Protein AF-X4Z828-F1 (afdb_monomer_lite)

Organism: NCBI:txid1268072

InterPro domains:
  IPR027954 Transcobalamin-like, C-terminal domain [PF14478] (23-98)

Sequence (109 aa):
MSIVGDDELGTILPPTTATVEEGDSALDVLKRITRQHKIQMEYRGAKAAGYVEGIANLYEMDRGAESGWMYRVNGKFPSESAGAYKLKPGDTVEWLYTLDMGKDLGASR

Radius of gyration: 12.78 Å; chains: 1; bounding box: 29×25×31 Å

Secondary structure (DSSP, 8-state):
-EEE--TTT-EEE-S------TT-BHHHHHHHHHHHTT--EEEES-GGG-EEEEETTEETTBTBTT-EEEEEETTB--SS-TTT-B--TT--EEEEEESSTTTTTT---

pLDDT: mean 95.47, std 4.93, range [57.88, 98.69]

Structure (mmCIF, N/CA/C/O backbone):
data_AF-X4Z828-F1
#
_entry.id   AF-X4Z828-F1
#
loop_
_atom_site.group_PDB
_atom_site.id
_atom_site.type_symbol
_atom_site.label_atom_id
_atom_site.label_alt_id
_atom_site.label_comp_id
_atom_site.label_asym_id
_atom_site.label_entity_id
_atom_site.label_seq_id
_atom_site.pdbx_PDB_ins_code
_atom_site.Cartn_x
_atom_site.Cartn_y
_atom_site.Cartn_z
_atom_site.occupancy
_atom_site.B_iso_or_equiv
_atom_site.auth_seq_id
_atom_site.auth_comp_id
_atom_site.auth_asym_id
_atom_site.auth_atom_id
_atom_site.pdbx_PDB_model_num
ATOM 1 N N . MET A 1 1 ? -9.832 -5.804 2.880 1.00 95.88 1 MET A N 1
ATOM 2 C CA . MET A 1 1 ? -8.587 -5.317 2.269 1.00 95.88 1 MET A CA 1
ATOM 3 C C . MET A 1 1 ? -7.942 -6.422 1.450 1.00 95.88 1 MET A C 1
ATOM 5 O O . MET A 1 1 ? -8.018 -7.572 1.865 1.00 95.88 1 MET A O 1
ATOM 9 N N . SER A 1 2 ? -7.327 -6.090 0.320 1.00 98.38 2 SER A N 1
ATOM 10 C CA . SER A 1 2 ? -6.512 -7.000 -0.502 1.00 98.38 2 SER A CA 1
ATOM 11 C C . SER A 1 2 ? -5.164 -6.362 -0.846 1.00 98.38 2 SER A C 1
ATOM 13 O O . SER A 1 2 ? -5.005 -5.143 -0.731 1.00 98.38 2 SER A O 1
ATOM 15 N N . ILE A 1 3 ? -4.198 -7.194 -1.240 1.00 98.62 3 ILE A N 1
ATOM 16 C CA . ILE A 1 3 ? -2.872 -6.777 -1.711 1.00 98.62 3 ILE A CA 1
ATOM 17 C C . ILE A 1 3 ? -2.553 -7.574 -2.977 1.00 98.62 3 ILE A C 1
ATOM 19 O O . ILE A 1 3 ? -2.538 -8.808 -2.943 1.00 98.62 3 ILE A O 1
ATOM 23 N N . VAL A 1 4 ? -2.299 -6.871 -4.075 1.00 98.62 4 VAL A N 1
ATOM 24 C CA . VAL A 1 4 ? -1.964 -7.445 -5.382 1.00 98.62 4 VAL A CA 1
ATOM 25 C C . VAL A 1 4 ? -0.636 -6.850 -5.838 1.00 98.62 4 VAL A C 1
ATOM 27 O O . VAL A 1 4 ? -0.504 -5.629 -5.920 1.00 98.62 4 VAL A O 1
ATOM 30 N N . GLY A 1 5 ? 0.348 -7.719 -6.057 1.00 98.19 5 GLY A N 1
ATOM 31 C CA . GLY A 1 5 ? 1.659 -7.367 -6.590 1.00 98.19 5 GLY A CA 1
ATOM 32 C C . GLY A 1 5 ? 1.651 -7.263 -8.112 1.00 98.19 5 GLY A C 1
ATOM 33 O O . GLY A 1 5 ? 0.602 -7.105 -8.733 1.00 98.19 5 GLY A O 1
ATOM 34 N N . ASP A 1 6 ? 2.838 -7.358 -8.696 1.00 97.06 6 ASP A N 1
ATOM 35 C CA . ASP A 1 6 ? 3.021 -7.481 -10.140 1.00 97.06 6 ASP A CA 1
ATOM 36 C C . ASP A 1 6 ? 2.617 -8.875 -10.660 1.00 97.06 6 ASP A C 1
ATOM 38 O O . ASP A 1 6 ? 2.139 -9.730 -9.909 1.00 97.06 6 ASP A O 1
ATOM 42 N N . ASP A 1 7 ? 2.831 -9.122 -11.953 1.00 95.56 7 ASP A N 1
ATOM 43 C CA . ASP A 1 7 ? 2.496 -10.399 -12.595 1.00 95.56 7 ASP A CA 1
ATOM 44 C C . ASP A 1 7 ? 3.256 -11.604 -12.002 1.00 95.56 7 ASP A C 1
ATOM 46 O O . ASP A 1 7 ? 2.775 -12.734 -12.095 1.00 95.56 7 ASP A O 1
ATOM 50 N N . GLU A 1 8 ? 4.421 -11.388 -11.376 1.00 96.38 8 GLU A N 1
ATOM 51 C CA . GLU A 1 8 ? 5.209 -12.452 -10.741 1.00 96.38 8 GLU A CA 1
ATOM 52 C C . GLU A 1 8 ? 4.622 -12.867 -9.384 1.00 96.38 8 GLU A C 1
ATOM 54 O O . GLU A 1 8 ? 4.506 -14.062 -9.099 1.00 96.38 8 GLU A O 1
ATOM 59 N N . LEU A 1 9 ? 4.244 -11.898 -8.541 1.00 97.12 9 LEU A N 1
ATOM 60 C CA . LEU A 1 9 ? 3.679 -12.173 -7.215 1.00 97.12 9 LEU A CA 1
ATOM 61 C C . LEU A 1 9 ? 2.166 -12.418 -7.236 1.00 97.12 9 LEU A C 1
ATOM 63 O O . LEU A 1 9 ? 1.638 -13.118 -6.367 1.00 97.12 9 LEU A O 1
ATOM 67 N N . GLY A 1 10 ? 1.451 -11.834 -8.196 1.00 97.62 10 GLY A N 1
ATOM 68 C CA . GLY A 1 10 ? 0.002 -11.915 -8.305 1.00 97.62 10 GLY A CA 1
ATOM 69 C C . GLY A 1 10 ? -0.709 -11.465 -7.024 1.00 97.62 10 GLY A C 1
ATOM 70 O O . GLY A 1 10 ? -0.461 -10.391 -6.475 1.00 97.62 10 GLY A O 1
ATOM 71 N N . THR A 1 11 ? -1.637 -12.283 -6.526 1.00 98.25 11 THR A N 1
ATOM 72 C CA . THR A 1 11 ? -2.360 -11.974 -5.281 1.00 98.25 11 THR A CA 1
ATOM 73 C C . THR A 1 11 ? -1.521 -12.334 -4.055 1.00 98.25 11 THR A C 1
ATOM 75 O O . THR A 1 11 ? -1.442 -13.499 -3.672 1.00 98.25 11 THR A O 1
ATOM 78 N N . ILE A 1 12 ? -0.965 -11.317 -3.392 1.00 98.50 12 ILE A N 1
ATOM 79 C CA . ILE A 1 12 ? -0.199 -11.453 -2.140 1.00 98.50 12 ILE A CA 1
ATOM 80 C C . ILE A 1 12 ? -1.139 -11.696 -0.954 1.00 98.50 12 ILE A C 1
ATOM 82 O O . ILE A 1 12 ? -0.870 -12.528 -0.088 1.00 98.50 12 ILE A O 1
ATOM 86 N N . LEU A 1 13 ? -2.255 -10.963 -0.909 1.00 98.31 13 LEU A N 1
ATOM 87 C CA . LEU A 1 13 ? -3.309 -11.142 0.083 1.00 98.31 13 LEU A CA 1
ATOM 88 C C . LEU A 1 13 ? -4.675 -11.099 -0.616 1.00 98.31 13 LEU A C 1
ATOM 90 O O . LEU A 1 13 ? -5.061 -10.035 -1.119 1.00 98.31 13 LEU A O 1
ATOM 94 N N . PRO A 1 14 ? -5.438 -12.208 -0.624 1.00 98.00 14 PRO A N 1
ATOM 95 C CA . PRO A 1 14 ? -6.793 -12.195 -1.160 1.00 98.00 14 PRO A CA 1
ATOM 96 C C . PRO A 1 14 ? -7.698 -11.284 -0.314 1.00 98.00 14 PRO A C 1
ATOM 98 O O . PRO A 1 14 ? -7.353 -10.965 0.828 1.00 98.00 14 PRO A O 1
ATOM 101 N N . PRO A 1 15 ? -8.871 -10.870 -0.829 1.00 97.62 15 PRO A N 1
ATOM 102 C CA . PRO A 1 15 ? -9.821 -10.060 -0.074 1.00 97.62 15 PRO A CA 1
ATOM 103 C C . PRO A 1 15 ? -10.079 -10.622 1.330 1.00 97.62 15 PRO A C 1
ATOM 105 O O . PRO A 1 15 ? -10.666 -11.687 1.500 1.00 97.62 15 PRO A O 1
ATOM 108 N N . THR A 1 16 ? -9.610 -9.888 2.335 1.00 96.31 16 THR A N 1
ATOM 109 C CA . THR A 1 16 ? -9.620 -10.297 3.741 1.00 96.31 16 THR A CA 1
ATOM 110 C C . THR A 1 16 ? -10.301 -9.225 4.579 1.00 96.31 16 THR A C 1
ATOM 112 O O . THR A 1 16 ? -10.043 -8.028 4.410 1.00 96.31 16 THR A O 1
ATOM 115 N N . THR A 1 17 ? -11.175 -9.628 5.496 1.00 95.88 17 THR A N 1
ATOM 116 C CA . THR A 1 17 ? -11.787 -8.695 6.447 1.00 95.88 17 THR A CA 1
ATOM 117 C C . THR A 1 17 ? -10.738 -8.221 7.446 1.00 95.88 17 THR A C 1
ATOM 119 O O . THR A 1 17 ? -10.071 -9.030 8.084 1.00 95.88 17 THR A O 1
ATOM 122 N N . ALA A 1 18 ? -10.614 -6.905 7.591 1.00 93.75 18 ALA A N 1
ATOM 123 C CA . ALA A 1 18 ? -9.736 -6.276 8.564 1.00 93.75 18 ALA A CA 1
ATOM 124 C C . ALA A 1 18 ? -10.579 -5.505 9.580 1.00 93.75 18 ALA A C 1
ATOM 126 O O . ALA A 1 18 ? -11.513 -4.799 9.198 1.00 93.75 18 ALA A O 1
ATOM 127 N N . THR A 1 19 ? -10.243 -5.621 10.862 1.00 93.31 19 THR A N 1
ATOM 128 C CA . THR A 1 19 ? -10.822 -4.754 11.892 1.00 93.31 19 THR A CA 1
ATOM 129 C C . THR A 1 19 ? -10.316 -3.333 11.679 1.00 93.31 19 THR A C 1
ATOM 131 O O . THR A 1 19 ? -9.107 -3.139 11.538 1.00 93.31 19 THR A O 1
ATOM 134 N N . VAL A 1 20 ? -11.234 -2.366 11.670 1.00 93.56 20 VAL A N 1
ATOM 135 C CA . VAL A 1 20 ? -10.953 -0.926 11.614 1.00 93.56 20 VAL A CA 1
ATOM 136 C C . VAL A 1 20 ? -11.395 -0.323 12.941 1.00 93.56 20 VAL A C 1
ATOM 138 O O . VAL A 1 20 ? -12.555 -0.467 13.328 1.00 93.56 20 VAL A O 1
ATOM 141 N N . GLU A 1 21 ? -10.466 0.311 13.642 1.00 93.56 21 GLU A N 1
ATOM 142 C CA . GLU A 1 21 ? -10.717 1.050 14.876 1.00 93.56 21 GLU A CA 1
ATOM 143 C C . GLU A 1 21 ? -10.977 2.528 14.561 1.00 93.56 21 GLU A C 1
ATOM 145 O O . GLU A 1 21 ? -10.630 3.036 13.490 1.00 93.56 21 GLU A O 1
ATOM 150 N N . GLU A 1 22 ? -11.619 3.239 15.487 1.00 92.50 22 GLU A N 1
ATOM 151 C CA . GLU A 1 22 ? -11.886 4.662 15.304 1.00 92.50 22 GLU A CA 1
ATOM 152 C C . GLU A 1 22 ? -10.573 5.442 15.137 1.00 92.50 22 GLU A C 1
ATOM 154 O O . GLU A 1 22 ? -9.683 5.401 15.984 1.00 92.50 22 GLU A O 1
ATOM 159 N N . GLY A 1 23 ? -10.459 6.164 14.020 1.00 93.25 23 GLY A N 1
ATOM 160 C CA . GLY A 1 23 ? -9.273 6.952 13.696 1.00 93.25 23 GLY A CA 1
ATOM 161 C C . GLY A 1 23 ? -8.160 6.187 12.976 1.00 93.25 23 GLY A C 1
ATOM 162 O O . GLY A 1 23 ? -7.149 6.817 12.640 1.00 93.25 23 GLY A O 1
ATOM 163 N N . ASP A 1 24 ? -8.337 4.896 12.677 1.00 95.94 24 ASP A N 1
ATOM 164 C CA . ASP A 1 24 ? -7.393 4.135 11.855 1.00 95.94 24 ASP A CA 1
ATOM 165 C C . ASP A 1 24 ? -7.252 4.755 10.458 1.00 95.94 24 ASP A C 1
ATOM 167 O O . ASP A 1 24 ? -8.231 5.102 9.786 1.00 95.94 24 ASP A O 1
ATOM 171 N N . SER A 1 25 ? -6.006 4.884 10.006 1.00 97.06 25 SER A N 1
ATOM 172 C CA . SER A 1 25 ? -5.709 5.197 8.611 1.00 97.06 25 SER A CA 1
ATOM 173 C C . SER A 1 25 ? -5.598 3.938 7.746 1.00 97.06 25 SER A C 1
ATOM 175 O O . SER A 1 25 ? -5.446 2.824 8.257 1.00 97.06 25 SER A O 1
ATOM 177 N N . ALA A 1 26 ? -5.605 4.106 6.422 1.00 97.00 26 ALA A N 1
ATOM 178 C CA . ALA A 1 26 ? -5.321 3.005 5.500 1.00 97.00 26 ALA A CA 1
ATOM 179 C C . ALA A 1 26 ? -3.944 2.366 5.760 1.00 97.00 26 ALA A C 1
ATOM 181 O O . ALA A 1 26 ? -3.804 1.144 5.683 1.00 97.00 26 ALA A O 1
ATOM 182 N N . LEU A 1 27 ? -2.945 3.170 6.141 1.00 97.25 27 LEU A N 1
ATOM 183 C CA . LEU A 1 27 ? -1.620 2.681 6.519 1.00 97.25 27 LEU A CA 1
ATOM 184 C C . LEU A 1 27 ? -1.634 1.894 7.838 1.00 97.25 27 LEU A C 1
ATOM 186 O O . LEU A 1 27 ? -0.941 0.882 7.948 1.00 97.25 27 LEU A O 1
ATOM 190 N N . ASP A 1 28 ? -2.415 2.321 8.834 1.00 96.94 28 ASP A N 1
ATOM 191 C CA . ASP A 1 28 ? -2.516 1.607 10.116 1.00 96.94 28 ASP A CA 1
ATOM 192 C C . ASP A 1 28 ? -3.115 0.209 9.920 1.00 96.94 28 ASP A C 1
ATOM 194 O O . ASP A 1 28 ? -2.581 -0.786 10.425 1.00 96.94 28 ASP A O 1
ATOM 198 N N . VAL A 1 29 ? -4.169 0.113 9.103 1.00 97.19 29 VAL A N 1
ATOM 199 C CA . VAL A 1 29 ? -4.796 -1.168 8.754 1.00 97.19 29 VAL A CA 1
ATOM 200 C C . VAL A 1 29 ? -3.859 -2.039 7.915 1.00 97.19 29 VAL A C 1
ATOM 202 O O . VAL A 1 29 ? -3.752 -3.236 8.197 1.00 97.19 29 VAL A O 1
ATOM 205 N N . LEU A 1 30 ? -3.120 -1.463 6.954 1.00 97.69 30 LEU A N 1
ATOM 206 C CA . LEU A 1 30 ? -2.094 -2.197 6.204 1.00 97.69 30 LEU A CA 1
ATOM 207 C C . LEU A 1 30 ? -1.069 -2.823 7.155 1.00 97.69 30 LEU A C 1
ATOM 209 O O . LEU A 1 30 ? -0.867 -4.035 7.118 1.00 97.69 30 LEU A O 1
ATOM 213 N N . LYS A 1 31 ? -0.475 -2.018 8.046 1.00 96.56 31 LYS A N 1
ATOM 214 C CA . LYS A 1 31 ? 0.521 -2.461 9.038 1.00 96.56 31 LYS A CA 1
ATOM 215 C C . LYS A 1 31 ? 0.012 -3.604 9.907 1.00 96.56 31 LYS A C 1
ATOM 217 O O . LYS A 1 31 ? 0.752 -4.545 10.196 1.00 96.56 31 LYS A O 1
ATOM 222 N N . ARG A 1 32 ? -1.241 -3.514 10.360 1.00 96.75 32 ARG A N 1
ATOM 223 C CA . ARG A 1 32 ? -1.863 -4.533 11.211 1.00 96.75 32 ARG A CA 1
ATOM 224 C C . ARG A 1 32 ? -1.999 -5.857 10.461 1.00 96.75 32 ARG A C 1
ATOM 226 O O . ARG A 1 32 ? -1.581 -6.892 10.976 1.00 96.75 32 ARG A O 1
ATOM 233 N N . ILE A 1 33 ? -2.539 -5.815 9.247 1.00 97.31 33 ILE A N 1
ATOM 234 C CA . ILE A 1 33 ? -2.836 -7.013 8.458 1.00 97.31 33 ILE A CA 1
ATOM 235 C C . ILE A 1 33 ? -1.562 -7.677 7.941 1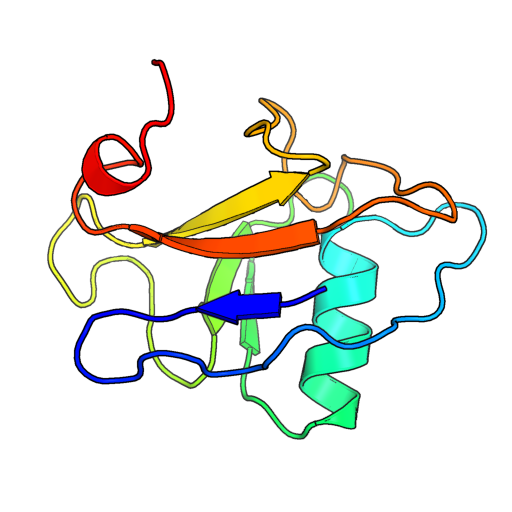.00 97.31 33 ILE A C 1
ATOM 237 O O . ILE A 1 33 ? -1.423 -8.891 8.070 1.00 97.31 33 ILE A O 1
ATOM 241 N N . THR A 1 34 ? -0.592 -6.917 7.426 1.00 97.81 34 THR A N 1
ATOM 242 C CA . THR A 1 34 ? 0.675 -7.508 6.967 1.00 97.81 34 THR A CA 1
ATOM 243 C C . THR A 1 34 ? 1.405 -8.193 8.118 1.00 97.81 34 THR A C 1
ATOM 245 O O . THR A 1 34 ? 1.839 -9.335 7.974 1.00 97.81 34 THR A O 1
ATOM 248 N N . ARG A 1 35 ? 1.417 -7.588 9.315 1.00 97.31 35 ARG A N 1
ATOM 249 C CA . ARG A 1 35 ? 1.963 -8.225 10.523 1.00 97.31 35 ARG A CA 1
ATOM 250 C C . ARG A 1 35 ? 1.212 -9.502 10.914 1.00 97.31 35 ARG A C 1
ATOM 252 O O . ARG A 1 35 ? 1.858 -10.490 11.259 1.00 97.31 35 ARG A O 1
ATOM 259 N N . GLN A 1 36 ? -0.122 -9.500 10.872 1.00 97.25 36 GLN A N 1
ATOM 260 C CA . GLN A 1 36 ? -0.946 -10.678 11.184 1.00 97.25 36 GLN A CA 1
ATOM 261 C C . GLN A 1 36 ? -0.681 -11.841 10.219 1.00 97.25 36 GLN A C 1
ATOM 263 O O . GLN A 1 36 ? -0.588 -12.989 10.650 1.00 97.25 36 GLN A O 1
ATOM 268 N N . HIS A 1 37 ? -0.499 -11.537 8.935 1.00 97.56 37 HIS A N 1
ATOM 269 C CA . HIS A 1 37 ? -0.252 -12.523 7.884 1.00 97.56 37 HIS A CA 1
ATOM 270 C C . HIS A 1 37 ? 1.237 -12.819 7.648 1.00 97.56 37 HIS A C 1
ATOM 272 O O . HIS A 1 37 ? 1.565 -13.605 6.765 1.00 97.56 37 HIS A O 1
ATOM 278 N N . LYS A 1 38 ? 2.141 -12.237 8.451 1.00 97.81 38 LYS A N 1
ATOM 279 C CA . LYS A 1 38 ? 3.604 -12.369 8.315 1.00 97.81 38 LYS A CA 1
ATOM 280 C C . LYS A 1 38 ? 4.124 -11.957 6.928 1.00 97.81 38 LYS A C 1
ATOM 282 O O . LYS A 1 38 ? 5.089 -12.526 6.427 1.00 97.81 38 LYS A O 1
ATOM 287 N N . ILE A 1 39 ? 3.487 -10.958 6.327 1.00 98.44 39 ILE A N 1
ATOM 288 C CA . ILE A 1 39 ? 3.898 -10.344 5.066 1.00 98.44 39 ILE A CA 1
ATOM 289 C C . ILE A 1 39 ? 4.890 -9.228 5.403 1.00 98.44 39 ILE A C 1
ATOM 291 O O . ILE A 1 39 ? 4.582 -8.353 6.216 1.00 98.44 39 ILE A O 1
ATOM 295 N N . GLN A 1 40 ? 6.083 -9.268 4.804 1.00 98.25 40 GLN A N 1
ATOM 296 C CA . GLN A 1 40 ? 7.050 -8.175 4.924 1.00 98.25 40 GLN A CA 1
ATOM 297 C C . GLN A 1 40 ? 6.429 -6.895 4.357 1.00 98.25 40 GLN A C 1
ATOM 299 O O . GLN A 1 40 ? 5.725 -6.930 3.348 1.00 98.25 40 GLN A O 1
ATOM 304 N N . MET A 1 41 ? 6.640 -5.777 5.041 1.00 97.19 41 MET A N 1
ATOM 305 C CA . MET A 1 41 ? 6.181 -4.477 4.581 1.00 97.19 41 MET A CA 1
ATOM 306 C C . MET A 1 41 ? 7.095 -3.396 5.142 1.00 97.19 41 MET A C 1
ATOM 308 O O . MET A 1 41 ? 7.405 -3.405 6.337 1.00 97.19 41 MET A O 1
ATOM 312 N N . GLU A 1 42 ? 7.480 -2.464 4.279 1.00 97.50 42 GLU A N 1
ATOM 313 C CA . GLU A 1 42 ? 8.310 -1.312 4.604 1.00 97.50 42 GLU A CA 1
ATOM 314 C C . GLU A 1 42 ? 7.641 -0.011 4.169 1.00 97.50 42 GLU A C 1
ATOM 316 O O . GLU A 1 42 ? 6.973 0.078 3.136 1.00 97.50 42 GLU A O 1
ATOM 321 N N . TYR A 1 43 ? 7.804 1.008 5.006 1.00 96.50 43 TYR A N 1
ATOM 322 C CA . TYR A 1 43 ? 7.282 2.341 4.767 1.00 96.50 43 TYR A CA 1
ATOM 323 C C . TYR A 1 43 ? 8.202 3.375 5.418 1.00 96.50 43 TYR A C 1
ATOM 325 O O . TYR A 1 43 ? 8.753 3.142 6.500 1.00 96.50 43 TYR A O 1
ATOM 333 N N . ARG A 1 44 ? 8.277 4.559 4.810 1.00 94.00 44 ARG A N 1
ATOM 334 C CA . ARG A 1 44 ? 8.956 5.737 5.361 1.00 94.00 44 ARG A CA 1
ATOM 335 C C . ARG A 1 44 ? 7.964 6.815 5.774 1.00 94.00 44 ARG A C 1
ATOM 337 O O . ARG A 1 44 ? 6.807 6.833 5.358 1.00 94.00 44 ARG A O 1
ATOM 344 N N . GLY A 1 45 ? 8.441 7.752 6.588 1.00 89.56 45 GLY A N 1
ATOM 345 C CA . GLY A 1 45 ? 7.630 8.844 7.124 1.00 89.56 45 GLY A CA 1
ATOM 346 C C . GLY A 1 45 ? 6.836 8.453 8.374 1.00 89.56 45 GLY A C 1
ATOM 347 O O . GLY A 1 45 ? 6.915 7.333 8.879 1.00 89.56 45 GLY A O 1
ATOM 348 N N . ALA A 1 46 ? 6.086 9.411 8.919 1.00 82.94 46 ALA A N 1
ATOM 349 C CA . ALA A 1 46 ? 5.337 9.235 10.160 1.00 82.94 46 ALA A CA 1
ATOM 350 C C . ALA A 1 46 ? 3.916 9.797 10.054 1.00 82.94 46 ALA A C 1
ATOM 352 O O . ALA A 1 46 ? 3.686 10.830 9.421 1.00 82.94 46 ALA A O 1
ATOM 353 N N . LYS A 1 47 ? 2.978 9.148 10.758 1.00 86.00 47 LYS A N 1
ATOM 354 C CA . LYS A 1 47 ? 1.563 9.546 10.840 1.00 86.00 47 LYS A CA 1
ATOM 355 C C . LYS A 1 47 ? 0.972 9.746 9.436 1.00 86.00 47 LYS A C 1
ATOM 357 O O . LYS A 1 47 ? 1.036 8.839 8.615 1.00 86.00 47 LYS A O 1
ATOM 362 N N . ALA A 1 48 ? 0.454 10.942 9.160 1.00 87.75 48 ALA A N 1
ATOM 363 C CA . ALA A 1 48 ? -0.139 11.308 7.886 1.00 87.75 48 ALA A CA 1
ATOM 364 C C . ALA A 1 48 ? 0.832 11.141 6.709 1.00 87.75 48 ALA A C 1
ATOM 366 O O . ALA A 1 48 ? 0.412 10.697 5.655 1.00 87.75 48 ALA A O 1
ATOM 367 N N . ALA A 1 49 ? 2.127 11.412 6.874 1.00 88.06 49 ALA A N 1
ATOM 368 C CA . ALA A 1 49 ? 3.096 11.417 5.773 1.00 88.06 49 ALA A CA 1
ATOM 369 C C . ALA A 1 49 ? 3.667 10.029 5.420 1.00 88.06 49 ALA A C 1
ATOM 371 O O . ALA A 1 49 ? 4.727 9.941 4.808 1.00 88.06 49 ALA A O 1
ATOM 372 N N . GLY A 1 50 ? 3.022 8.945 5.859 1.00 91.69 50 GLY A N 1
ATOM 373 C CA . GLY A 1 50 ? 3.501 7.595 5.590 1.00 91.69 50 GLY A CA 1
ATOM 374 C C . GLY A 1 50 ? 3.428 7.232 4.104 1.00 91.69 50 GLY A C 1
ATOM 375 O O . GLY A 1 50 ? 2.369 7.360 3.485 1.00 91.69 50 GLY A O 1
ATOM 376 N N . TYR A 1 51 ? 4.550 6.762 3.567 1.00 93.31 51 TYR A N 1
ATOM 377 C CA . TYR A 1 51 ? 4.719 6.305 2.191 1.00 93.31 51 TYR A CA 1
ATOM 378 C C . TYR A 1 51 ? 5.188 4.851 2.195 1.00 93.31 51 TYR A C 1
ATOM 380 O O . TYR A 1 51 ? 6.195 4.545 2.831 1.00 93.31 51 TYR A O 1
ATOM 388 N N . VAL A 1 52 ? 4.448 3.966 1.528 1.00 97.38 52 VAL A N 1
ATOM 389 C CA . VAL A 1 52 ? 4.756 2.530 1.478 1.00 97.38 52 VAL A CA 1
ATOM 390 C C . VAL A 1 52 ? 5.792 2.281 0.395 1.00 97.38 52 VAL A C 1
ATOM 392 O O . VAL A 1 52 ? 5.538 2.529 -0.778 1.00 97.38 52 VAL A O 1
ATOM 395 N N . GLU A 1 53 ? 6.955 1.794 0.812 1.00 97.62 53 GLU A N 1
ATOM 396 C CA . GLU A 1 53 ? 8.099 1.551 -0.064 1.00 97.62 53 GLU A CA 1
ATOM 397 C C . GLU A 1 53 ? 8.086 0.128 -0.602 1.00 97.62 53 GLU A C 1
ATOM 399 O O . GLU A 1 53 ? 8.483 -0.078 -1.739 1.00 97.62 53 GLU A O 1
ATOM 404 N N . GLY A 1 54 ? 7.599 -0.844 0.173 1.00 98.25 54 GLY A N 1
ATOM 405 C CA . GLY A 1 54 ? 7.585 -2.238 -0.251 1.00 98.25 54 GLY A CA 1
ATOM 406 C C . GLY A 1 54 ? 6.570 -3.092 0.492 1.00 98.25 54 GLY A C 1
ATOM 407 O O . GLY A 1 54 ? 6.295 -2.871 1.673 1.00 98.25 54 GLY A O 1
ATOM 408 N N . ILE A 1 55 ? 6.023 -4.089 -0.202 1.00 98.69 55 ILE A N 1
ATOM 409 C CA . ILE A 1 55 ? 5.171 -5.134 0.371 1.00 98.69 55 ILE A CA 1
ATOM 410 C C . ILE A 1 55 ? 5.597 -6.472 -0.239 1.00 98.69 55 ILE A C 1
ATOM 412 O O . ILE A 1 55 ? 5.773 -6.578 -1.448 1.00 98.69 55 ILE A O 1
ATOM 416 N N . ALA A 1 56 ? 5.760 -7.502 0.594 1.00 98.19 56 ALA A N 1
ATOM 417 C CA . ALA A 1 56 ? 6.211 -8.836 0.191 1.00 98.19 56 ALA A CA 1
ATOM 418 C C . ALA A 1 56 ? 7.560 -8.844 -0.560 1.00 98.19 56 ALA A C 1
ATOM 420 O O . ALA A 1 56 ? 7.774 -9.671 -1.443 1.00 98.19 56 ALA A O 1
ATOM 421 N N . ASN A 1 57 ? 8.482 -7.959 -0.168 1.00 98.12 57 ASN A N 1
ATOM 422 C CA . ASN A 1 57 ? 9.780 -7.723 -0.810 1.00 98.12 57 ASN A CA 1
ATOM 423 C C . ASN A 1 57 ? 9.710 -7.238 -2.270 1.00 98.12 57 ASN A C 1
ATOM 425 O O . ASN A 1 57 ? 10.721 -7.302 -2.961 1.00 98.12 57 ASN A O 1
ATOM 429 N N . LEU A 1 58 ? 8.552 -6.754 -2.728 1.00 98.50 58 LEU A N 1
ATOM 430 C CA . LEU A 1 58 ? 8.425 -5.995 -3.969 1.00 98.50 58 LEU A CA 1
ATOM 431 C C . LEU A 1 58 ? 8.364 -4.509 -3.615 1.00 98.50 58 LEU A C 1
ATOM 433 O O . LEU A 1 58 ? 7.445 -4.068 -2.916 1.00 98.50 58 LEU A O 1
ATOM 437 N N . TYR A 1 59 ? 9.357 -3.754 -4.064 1.00 98.44 59 TYR A N 1
ATOM 438 C CA . TYR A 1 59 ? 9.585 -2.362 -3.699 1.00 98.44 59 TYR A CA 1
ATOM 439 C C . TYR A 1 59 ? 9.203 -1.387 -4.807 1.00 98.44 59 TYR A C 1
ATOM 441 O O . TYR A 1 59 ? 9.073 -1.748 -5.978 1.00 98.44 59 TYR A O 1
ATOM 449 N N . GLU A 1 60 ? 9.028 -0.117 -4.443 1.00 97.81 60 GLU A N 1
ATOM 450 C CA . GLU A 1 60 ? 9.064 0.974 -5.409 1.00 97.81 60 GLU A CA 1
ATOM 451 C C . GLU A 1 60 ? 10.320 0.866 -6.278 1.00 97.81 60 GLU A C 1
ATOM 453 O O . GLU A 1 60 ? 11.394 0.497 -5.807 1.00 97.81 60 GLU A O 1
ATOM 458 N N . MET A 1 61 ? 10.177 1.191 -7.557 1.00 97.31 61 MET A N 1
ATOM 459 C CA . MET A 1 61 ? 11.251 1.169 -8.548 1.00 97.31 61 MET A CA 1
ATOM 460 C C . MET A 1 61 ? 11.807 -0.209 -8.963 1.00 97.31 61 MET A C 1
ATOM 462 O O . MET A 1 61 ? 12.577 -0.259 -9.924 1.00 97.31 61 MET A O 1
ATOM 466 N N . ASP A 1 62 ? 11.388 -1.326 -8.353 1.00 97.81 62 ASP A N 1
ATOM 467 C CA . ASP A 1 62 ? 11.841 -2.684 -8.729 1.00 97.81 62 ASP A CA 1
ATOM 468 C C . ASP A 1 62 ? 11.506 -3.080 -10.178 1.00 97.81 62 ASP A C 1
ATOM 470 O O . ASP A 1 62 ? 12.097 -4.015 -10.729 1.00 97.81 62 ASP A O 1
ATOM 474 N N . ARG A 1 63 ? 10.548 -2.388 -10.806 1.00 97.19 63 ARG A N 1
ATOM 475 C CA . ARG A 1 63 ? 10.147 -2.574 -12.209 1.00 97.19 63 ARG A CA 1
ATOM 476 C C . ARG A 1 63 ? 10.346 -1.309 -13.050 1.00 97.19 63 ARG A C 1
ATOM 478 O O . ARG A 1 63 ? 9.794 -1.198 -14.140 1.00 97.19 63 ARG A O 1
ATOM 485 N N . GLY A 1 64 ? 11.175 -0.381 -12.573 1.00 97.19 64 GLY A N 1
ATOM 486 C CA . GLY A 1 64 ? 11.474 0.894 -13.225 1.00 97.19 64 GLY A CA 1
ATOM 487 C C . GLY A 1 64 ? 10.960 2.094 -12.434 1.00 97.19 64 GLY A C 1
ATOM 488 O O . GLY A 1 64 ? 10.135 1.960 -11.545 1.00 97.19 64 GLY A O 1
ATOM 489 N N . ALA A 1 65 ? 11.437 3.296 -12.760 1.00 96.69 65 ALA A N 1
ATOM 490 C CA . ALA A 1 65 ? 11.211 4.501 -11.949 1.00 96.69 65 ALA A CA 1
ATOM 491 C C . ALA A 1 65 ? 9.733 4.912 -11.764 1.00 96.69 65 ALA A C 1
ATOM 493 O O . ALA A 1 65 ? 9.432 5.735 -10.904 1.00 96.69 65 ALA A O 1
ATOM 494 N N . GLU A 1 66 ? 8.825 4.368 -12.575 1.00 96.31 66 GL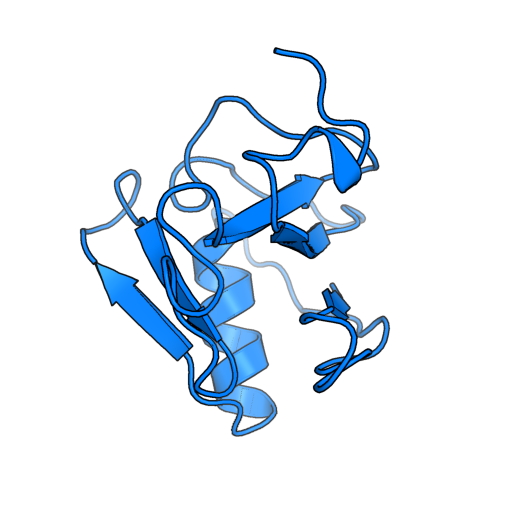U A N 1
ATOM 495 C CA . GLU A 1 66 ? 7.382 4.622 -12.515 1.00 96.31 66 GLU A CA 1
ATOM 496 C C . GLU A 1 66 ? 6.616 3.549 -11.720 1.00 96.31 66 GLU A C 1
ATOM 498 O O . GLU A 1 66 ? 5.401 3.673 -11.548 1.00 96.31 66 GLU A O 1
ATOM 503 N N . SER A 1 67 ? 7.310 2.516 -11.224 1.00 98.12 67 SER A N 1
ATOM 504 C CA . SER A 1 67 ? 6.703 1.405 -10.500 1.00 98.12 67 SER A CA 1
ATOM 505 C C . SER A 1 67 ? 6.639 1.637 -8.993 1.00 98.12 67 SER A C 1
ATOM 507 O O . SER A 1 67 ? 7.548 2.210 -8.385 1.00 98.12 67 SER A O 1
ATOM 509 N N . GLY A 1 68 ? 5.573 1.152 -8.358 1.00 97.81 68 GLY A N 1
ATOM 510 C CA . GLY A 1 68 ? 5.402 1.298 -6.915 1.00 97.81 68 GLY A CA 1
ATOM 511 C C . GLY A 1 68 ? 4.020 0.929 -6.400 1.00 97.81 68 GLY A C 1
ATOM 512 O O . GLY A 1 68 ? 3.185 0.386 -7.119 1.00 97.81 68 GLY A O 1
ATOM 513 N N . TRP A 1 69 ? 3.784 1.221 -5.122 1.00 98.12 69 TRP A N 1
ATOM 514 C CA . TRP A 1 69 ? 2.550 0.863 -4.429 1.00 98.12 69 TRP A CA 1
ATOM 515 C C . TRP A 1 69 ? 1.530 1.994 -4.454 1.00 98.12 69 TRP A C 1
ATOM 517 O O . TRP A 1 69 ? 1.791 3.108 -4.000 1.00 98.12 69 TRP A O 1
ATOM 527 N N . MET A 1 70 ? 0.323 1.674 -4.907 1.00 97.62 70 MET A N 1
ATOM 528 C CA . MET A 1 70 ? -0.841 2.548 -4.827 1.00 97.62 70 MET A CA 1
ATOM 529 C C . MET A 1 70 ? -1.913 1.912 -3.955 1.00 97.62 70 MET A C 1
ATOM 531 O O . MET A 1 70 ? -2.023 0.688 -3.866 1.00 97.62 70 MET A O 1
ATOM 535 N N . TYR A 1 71 ? -2.735 2.749 -3.328 1.00 97.44 71 TYR A N 1
ATOM 536 C CA . TYR A 1 71 ? -3.900 2.285 -2.589 1.00 97.44 71 TYR A CA 1
ATOM 537 C C . TYR A 1 71 ? -5.177 2.879 -3.172 1.00 97.44 71 TYR A C 1
ATOM 539 O O . TYR A 1 71 ? -5.222 4.027 -3.619 1.00 97.44 71 TYR A O 1
ATOM 547 N N . ARG A 1 72 ? -6.228 2.069 -3.162 1.00 96.81 72 ARG A N 1
ATOM 548 C CA . ARG A 1 72 ? -7.556 2.404 -3.656 1.00 96.81 72 ARG A CA 1
ATOM 549 C C . ARG A 1 72 ? -8.567 2.150 -2.551 1.00 96.81 72 ARG A C 1
ATOM 551 O O . ARG A 1 72 ? -8.497 1.126 -1.876 1.00 96.81 72 ARG A O 1
ATOM 558 N N . VAL A 1 73 ? -9.511 3.069 -2.372 1.00 97.81 73 VAL A N 1
ATOM 559 C CA . VAL A 1 73 ? -10.609 2.934 -1.410 1.00 97.81 73 VAL A CA 1
ATOM 560 C C . VAL A 1 73 ? -11.931 3.047 -2.153 1.00 97.81 73 VAL A C 1
ATOM 562 O O . VAL A 1 73 ? -12.170 4.021 -2.867 1.00 97.81 73 VAL A O 1
ATOM 565 N N . ASN A 1 74 ? -12.788 2.035 -2.016 1.00 96.94 74 ASN A N 1
ATOM 566 C CA . ASN A 1 74 ? -14.093 1.947 -2.678 1.00 96.94 74 ASN A CA 1
ATOM 567 C C . ASN A 1 74 ? -14.004 2.217 -4.196 1.00 96.94 74 ASN A C 1
ATOM 569 O O . ASN A 1 74 ? -14.807 2.962 -4.760 1.00 96.94 74 ASN A O 1
ATOM 573 N N . GLY A 1 75 ? -12.982 1.651 -4.848 1.00 95.75 75 GLY A N 1
ATOM 574 C CA . GLY A 1 75 ? -12.756 1.797 -6.288 1.00 95.75 75 GLY A CA 1
ATOM 575 C C . GLY A 1 75 ? -12.142 3.131 -6.733 1.00 95.75 75 GLY A C 1
ATOM 576 O O . GLY A 1 75 ? -12.023 3.354 -7.933 1.00 95.75 75 GLY A O 1
ATOM 577 N N . LYS A 1 76 ? -11.727 4.012 -5.813 1.00 95.75 76 LYS A N 1
ATOM 578 C CA . LYS A 1 76 ? -11.118 5.316 -6.135 1.00 95.75 76 LYS A CA 1
ATOM 579 C C . LYS A 1 76 ? -9.728 5.462 -5.530 1.00 95.75 76 LYS A C 1
ATOM 581 O O . LYS A 1 76 ? -9.523 5.070 -4.385 1.00 95.75 76 LYS A O 1
ATOM 586 N N . PHE A 1 77 ? -8.793 6.033 -6.284 1.00 96.06 77 PHE A N 1
ATOM 587 C CA . PHE A 1 77 ? -7.452 6.369 -5.803 1.00 96.06 77 PHE A CA 1
ATOM 588 C C . PHE A 1 77 ? -7.503 7.715 -5.075 1.00 96.06 77 PHE A C 1
ATOM 590 O O . PHE A 1 77 ? -7.791 8.728 -5.719 1.00 96.06 77 PHE A O 1
ATOM 597 N N . PRO A 1 78 ? -7.305 7.763 -3.747 1.00 94.50 78 PRO A N 1
ATOM 598 C CA . PRO A 1 78 ? -7.352 9.029 -3.033 1.00 94.50 78 PRO A CA 1
ATOM 599 C C . PRO A 1 78 ? -6.104 9.871 -3.323 1.00 94.50 78 PRO A C 1
ATOM 601 O O . PRO A 1 78 ? -5.012 9.338 -3.503 1.00 94.50 78 PRO A O 1
ATOM 604 N N . SER A 1 79 ? -6.255 11.197 -3.313 1.00 9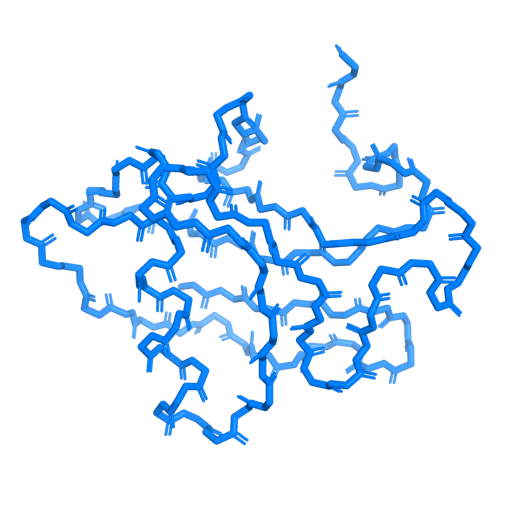1.88 79 SER A N 1
ATOM 605 C CA . SER A 1 79 ? -5.127 12.138 -3.422 1.00 91.88 79 SER A CA 1
ATOM 606 C C . SER A 1 79 ? -4.337 12.282 -2.118 1.00 91.88 79 SER A C 1
ATOM 608 O O . SER A 1 79 ? -3.239 12.830 -2.101 1.00 91.88 79 SER A O 1
ATOM 610 N N . GLU A 1 80 ? -4.926 11.852 -1.004 1.00 92.88 80 GLU A N 1
ATOM 611 C CA . GLU A 1 80 ? -4.291 11.845 0.308 1.00 92.88 80 GLU A CA 1
ATOM 612 C C . GLU A 1 80 ? -3.303 10.680 0.417 1.00 92.88 80 GLU A C 1
ATOM 614 O O . GLU A 1 80 ? -3.475 9.630 -0.201 1.00 92.88 80 GLU A O 1
ATOM 619 N N . SER A 1 81 ? -2.285 10.816 1.256 1.00 93.31 81 SER A N 1
ATOM 620 C CA . SER A 1 81 ? -1.432 9.690 1.637 1.00 93.31 81 SER A CA 1
ATOM 621 C C . SER A 1 81 ? -2.212 8.655 2.455 1.00 93.31 81 SER A C 1
ATOM 623 O O . SER A 1 81 ? -3.140 8.982 3.201 1.00 93.31 81 SER A O 1
ATOM 625 N N . ALA A 1 82 ? -1.784 7.393 2.398 1.00 95.25 82 ALA A N 1
ATOM 626 C CA . ALA A 1 82 ? -2.446 6.305 3.121 1.00 95.25 82 ALA A CA 1
ATOM 627 C C . ALA A 1 82 ? -2.458 6.497 4.650 1.00 95.25 82 ALA A C 1
ATOM 629 O O . ALA A 1 82 ? -3.338 5.973 5.327 1.00 95.25 82 ALA A O 1
ATOM 630 N N . GLY A 1 83 ? -1.497 7.246 5.205 1.00 95.25 83 GLY A N 1
ATOM 631 C CA . GLY A 1 83 ? -1.475 7.603 6.628 1.00 95.25 83 GLY A CA 1
ATOM 632 C C . GLY A 1 83 ? -2.445 8.728 7.016 1.00 95.25 83 GLY A C 1
ATOM 633 O O . GLY A 1 83 ? -2.763 8.888 8.197 1.00 95.25 83 GLY A O 1
ATOM 634 N N . ALA A 1 84 ? -2.897 9.531 6.049 1.00 95.62 84 ALA A N 1
ATOM 635 C CA . ALA A 1 84 ? -3.849 10.621 6.261 1.00 95.62 84 ALA A CA 1
ATOM 636 C C . ALA A 1 84 ? -5.301 10.153 6.083 1.00 95.62 84 ALA A C 1
ATOM 638 O O . ALA A 1 84 ? -6.165 10.550 6.866 1.00 95.62 84 ALA A O 1
ATOM 639 N N . TYR A 1 85 ? -5.547 9.254 5.125 1.00 96.31 85 TYR A N 1
ATOM 640 C CA . TYR A 1 85 ? -6.888 8.766 4.817 1.00 96.31 85 TYR A CA 1
ATOM 641 C C . TYR A 1 85 ? -7.471 7.932 5.961 1.00 96.31 85 TYR A C 1
ATOM 643 O O . TYR A 1 85 ? -6.982 6.835 6.244 1.00 96.31 85 TYR A O 1
ATOM 651 N N . LYS A 1 86 ? -8.531 8.433 6.605 1.00 97.06 86 LYS A N 1
ATOM 652 C CA . LYS A 1 86 ? -9.228 7.747 7.703 1.00 97.06 86 LYS A CA 1
ATOM 653 C C . LYS A 1 86 ? -10.289 6.797 7.172 1.00 97.06 86 LYS A C 1
ATOM 655 O O . LYS A 1 86 ? -11.220 7.223 6.491 1.00 97.06 86 LYS A O 1
ATOM 660 N N . LEU A 1 87 ? -10.141 5.521 7.512 1.00 96.38 87 LEU A N 1
ATOM 661 C CA . LEU A 1 87 ? -11.058 4.479 7.076 1.00 96.38 87 LEU A CA 1
ATOM 662 C C . LEU A 1 87 ? -12.334 4.475 7.908 1.00 96.38 87 LEU A C 1
ATOM 664 O O . LEU A 1 87 ? -12.343 4.816 9.093 1.00 96.38 87 LEU A O 1
ATOM 668 N N . LYS A 1 88 ? -13.414 4.036 7.271 1.00 95.19 88 LYS A N 1
ATOM 669 C CA . LYS A 1 88 ? -14.702 3.791 7.905 1.00 95.19 88 LYS A CA 1
ATOM 670 C C . LYS A 1 88 ? -15.042 2.304 7.831 1.00 95.19 88 LYS A C 1
ATOM 672 O O . LYS A 1 88 ? -14.675 1.628 6.866 1.00 95.19 88 LYS A O 1
ATOM 677 N N . PRO A 1 89 ? -15.774 1.770 8.822 1.00 94.12 89 PRO A N 1
ATOM 678 C CA . PRO A 1 89 ? -16.324 0.427 8.723 1.00 94.12 89 PRO A CA 1
ATOM 679 C C . PRO A 1 89 ? -17.119 0.250 7.422 1.00 94.12 89 PRO A C 1
ATOM 681 O O . PRO A 1 89 ? -17.984 1.064 7.105 1.00 94.12 89 PRO A O 1
ATOM 684 N N . GLY A 1 90 ? -16.817 -0.817 6.682 1.00 93.75 90 GLY A N 1
ATOM 685 C CA . GLY A 1 90 ? -17.418 -1.107 5.376 1.00 93.75 90 GLY A CA 1
ATOM 686 C C . GLY A 1 90 ? -16.592 -0.652 4.168 1.00 93.75 90 GLY A C 1
ATOM 687 O O . GLY A 1 90 ? -16.896 -1.081 3.057 1.00 93.75 90 GLY A O 1
ATOM 688 N N . ASP A 1 91 ? -15.533 0.141 4.362 1.00 97.44 91 ASP A N 1
ATOM 689 C CA . ASP A 1 91 ? -14.645 0.522 3.264 1.00 97.44 91 ASP A CA 1
ATOM 690 C C . ASP A 1 91 ? -13.909 -0.690 2.678 1.00 97.44 91 ASP A C 1
ATOM 692 O O . ASP A 1 91 ? -13.362 -1.544 3.384 1.00 97.44 91 ASP A O 1
ATOM 696 N N . THR A 1 92 ? -13.845 -0.731 1.349 1.00 97.75 92 THR A N 1
ATOM 697 C CA . THR A 1 92 ? -13.031 -1.691 0.606 1.00 97.75 92 THR A CA 1
ATOM 698 C C . THR A 1 92 ? -11.708 -1.043 0.237 1.00 97.75 92 THR A C 1
ATOM 700 O O . THR A 1 92 ? -11.679 -0.099 -0.546 1.00 97.75 92 THR A O 1
ATOM 703 N N . VAL A 1 93 ? -10.617 -1.559 0.801 1.00 98.00 93 VAL A N 1
ATOM 704 C CA . VAL A 1 93 ? -9.252 -1.070 0.562 1.00 98.00 93 VAL A CA 1
ATOM 705 C C . VAL A 1 93 ? -8.473 -2.078 -0.268 1.00 98.00 93 VAL A C 1
ATOM 707 O O . VAL A 1 93 ? -8.471 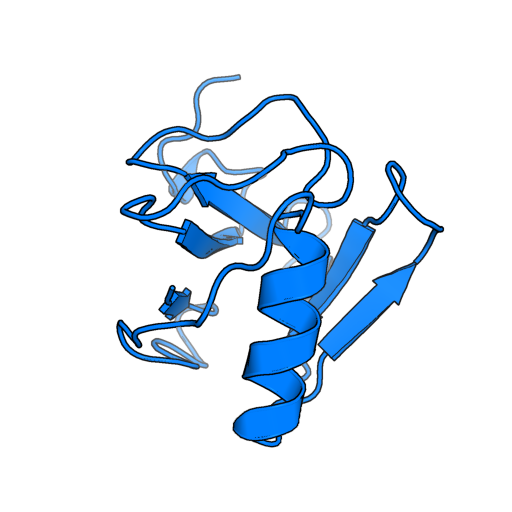-3.268 0.051 1.00 98.00 93 VAL A O 1
ATOM 710 N N . GLU A 1 94 ? -7.778 -1.609 -1.290 1.00 98.38 94 GLU A N 1
ATOM 711 C CA . GLU A 1 94 ? -6.951 -2.433 -2.167 1.00 98.38 94 GLU A CA 1
ATOM 712 C C . GLU A 1 94 ? -5.574 -1.790 -2.292 1.00 98.38 94 GLU A C 1
ATOM 714 O O . GLU A 1 94 ? -5.475 -0.598 -2.579 1.00 98.38 94 GLU A O 1
ATOM 719 N N . TRP A 1 95 ? -4.528 -2.578 -2.073 1.00 98.44 95 TRP A N 1
ATOM 720 C CA . TRP A 1 95 ? -3.148 -2.200 -2.361 1.00 98.44 95 TRP A CA 1
ATOM 721 C C . TRP A 1 95 ? -2.728 -2.870 -3.657 1.00 98.44 95 TRP A C 1
ATOM 723 O O . TRP A 1 95 ? -2.845 -4.088 -3.787 1.00 98.44 95 TRP A O 1
ATOM 733 N N . LEU A 1 96 ? -2.290 -2.066 -4.616 1.00 98.56 96 LEU A N 1
ATOM 734 C CA . LEU A 1 96 ? -2.032 -2.480 -5.986 1.00 98.56 96 LEU A CA 1
ATOM 735 C C . LEU A 1 96 ? -0.636 -2.005 -6.377 1.00 98.56 96 LEU A C 1
ATOM 737 O O . LEU A 1 96 ? -0.301 -0.836 -6.164 1.00 98.56 96 LEU A O 1
ATOM 741 N N . TYR A 1 97 ? 0.161 -2.901 -6.944 1.00 98.44 97 TYR A N 1
ATOM 742 C CA . TYR A 1 97 ? 1.430 -2.526 -7.546 1.00 98.44 97 TYR A CA 1
ATOM 743 C C . TYR A 1 97 ? 1.194 -2.003 -8.964 1.00 98.44 97 TYR A C 1
ATOM 745 O O . TYR A 1 97 ? 0.482 -2.627 -9.747 1.00 98.44 97 TYR A O 1
ATOM 753 N N . THR A 1 98 ? 1.765 -0.846 -9.279 1.00 98.00 98 THR A N 1
ATOM 754 C CA . THR A 1 98 ? 1.732 -0.250 -10.618 1.00 98.00 98 THR A CA 1
ATOM 755 C C . THR A 1 98 ? 3.097 -0.352 -11.281 1.00 98.00 98 THR A C 1
ATOM 757 O O . THR A 1 98 ? 4.124 -0.332 -10.601 1.00 98.00 98 THR A O 1
ATOM 760 N N . LEU A 1 99 ? 3.100 -0.418 -12.610 1.00 97.31 99 LEU A N 1
ATOM 761 C CA . L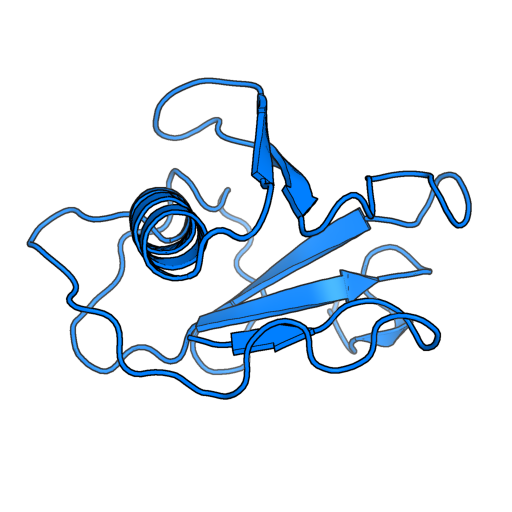EU A 1 99 ? 4.273 -0.298 -13.473 1.00 97.31 99 LEU A CA 1
ATOM 762 C C . LEU A 1 99 ? 4.364 1.068 -14.183 1.00 97.31 99 LEU A C 1
ATOM 764 O O . LEU A 1 99 ? 5.393 1.359 -14.785 1.00 97.31 99 LEU A O 1
ATOM 768 N N . ASP A 1 100 ? 3.309 1.891 -14.135 1.00 96.12 100 ASP A N 1
ATOM 769 C CA . ASP A 1 100 ? 3.194 3.155 -14.886 1.00 96.12 100 ASP A CA 1
ATOM 770 C C . ASP A 1 100 ? 2.423 4.232 -14.093 1.00 96.12 100 ASP A C 1
ATOM 772 O O . ASP A 1 100 ? 1.399 4.755 -14.546 1.00 96.12 100 ASP A O 1
ATOM 776 N N . MET A 1 101 ? 2.864 4.548 -12.869 1.00 93.44 101 MET A N 1
ATOM 777 C CA . MET A 1 101 ? 2.268 5.599 -12.018 1.00 93.44 101 MET A CA 1
ATOM 778 C C . MET A 1 101 ? 0.726 5.530 -11.892 1.00 93.44 101 MET A C 1
ATOM 780 O O . MET A 1 101 ? 0.043 6.549 -11.770 1.00 93.44 101 MET A O 1
ATOM 784 N N . GLY A 1 102 ? 0.164 4.325 -11.958 1.00 94.94 102 GLY A N 1
ATOM 785 C CA . GLY A 1 102 ? -1.261 4.026 -11.865 1.00 94.94 102 GLY A CA 1
ATOM 786 C C . GLY A 1 102 ? -2.036 4.024 -13.177 1.00 94.94 102 GLY A C 1
ATOM 787 O O . GLY A 1 102 ? -3.219 3.679 -13.151 1.00 94.94 102 GLY A O 1
ATOM 788 N N . LYS A 1 103 ? -1.434 4.375 -14.322 1.00 94.62 103 LYS A N 1
ATOM 789 C CA . LYS A 1 103 ? -2.143 4.358 -15.616 1.00 94.62 103 LYS A CA 1
ATOM 790 C C . LYS A 1 103 ? -2.602 2.950 -15.994 1.00 94.62 103 LYS A C 1
ATOM 792 O O . LYS A 1 103 ? -3.728 2.772 -16.454 1.00 94.62 103 LYS A O 1
ATOM 797 N N . ASP A 1 104 ? -1.754 1.961 -15.741 1.00 95.38 104 ASP A N 1
ATOM 798 C CA . ASP A 1 104 ? -2.032 0.525 -15.864 1.00 95.38 104 ASP A CA 1
ATOM 799 C C . ASP A 1 104 ? -3.165 0.045 -14.940 1.00 95.38 104 ASP A C 1
ATOM 801 O O . ASP A 1 104 ? -3.887 -0.893 -15.271 1.00 95.38 104 ASP A O 1
ATOM 805 N N . LEU A 1 105 ? -3.384 0.737 -13.821 1.00 94.06 105 LEU A N 1
ATOM 806 C CA . LEU A 1 105 ? -4.463 0.468 -12.868 1.00 94.06 105 LEU A CA 1
ATOM 807 C C . LEU A 1 105 ? -5.737 1.295 -13.127 1.00 94.06 105 LEU A C 1
ATOM 809 O O . LEU A 1 105 ? -6.700 1.213 -12.357 1.00 94.06 105 LEU A O 1
ATOM 813 N N . GLY A 1 106 ? -5.753 2.113 -14.185 1.00 92.25 106 GLY A N 1
ATOM 814 C CA . GLY A 1 106 ? -6.863 3.011 -14.511 1.00 92.25 106 GLY A CA 1
ATOM 815 C C . GLY A 1 106 ? -6.990 4.219 -13.576 1.00 92.25 106 GLY A C 1
ATOM 816 O O . GLY A 1 106 ? -8.066 4.813 -13.491 1.00 92.25 106 GLY A O 1
ATOM 817 N N . ALA A 1 107 ? -5.924 4.589 -12.862 1.00 89.00 107 ALA A N 1
ATOM 818 C CA . ALA A 1 107 ? -5.885 5.833 -12.107 1.00 89.00 107 ALA A CA 1
ATOM 819 C C . ALA A 1 107 ? -5.866 7.028 -13.077 1.00 89.00 107 ALA A C 1
ATOM 821 O O . ALA A 1 107 ? -5.039 7.107 -13.987 1.00 89.00 107 ALA A O 1
ATOM 822 N N . SER A 1 108 ? -6.791 7.970 -12.893 1.00 76.38 108 SER A N 1
ATOM 823 C CA . SER A 1 108 ? -6.754 9.252 -13.597 1.00 76.38 108 SER A CA 1
ATOM 824 C C . SER A 1 108 ? -5.706 10.163 -12.958 1.00 76.38 108 SER A C 1
ATOM 826 O O . SER A 1 10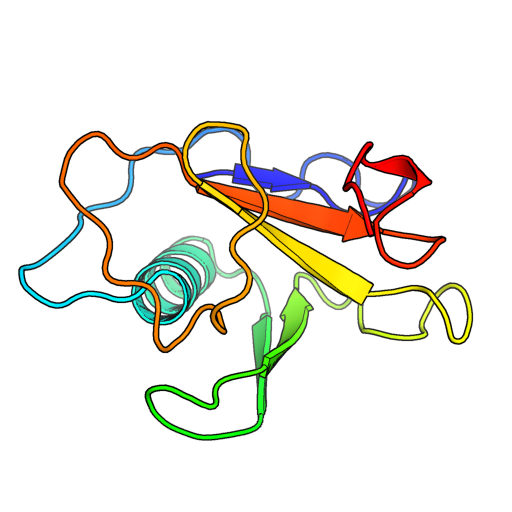8 ? -5.647 10.239 -11.731 1.00 76.38 108 SER A O 1
ATOM 828 N N . ARG A 1 109 ? -4.917 10.852 -13.791 1.00 57.88 109 ARG A N 1
ATOM 829 C CA . ARG A 1 109 ? -4.011 11.929 -13.360 1.00 57.88 109 ARG A CA 1
ATOM 830 C C . ARG A 1 109 ? -4.738 13.050 -12.625 1.00 57.88 109 ARG A C 1
ATOM 832 O O . ARG A 1 109 ? -5.892 13.345 -13.011 1.00 57.88 109 ARG A O 1
#

Foldseek 3Di:
DWEAEPPVCGTPGDDDDFDADFQDFLVNRVVVVCVVVVWDWDWDDDQQPIDTQDTNPRGAQPLHNQKHKFKAKPNAGDPGGRSNHHDDPPIDMYIYIDNHVCVVVVHDD